Protein AF-A0A950UJG7-F1 (afdb_monomer_lite)

Secondary structure (DSSP, 8-state):
-------------------------HHHHHHHHHHHHHHHHHTTT-HHHHHHHHHHHHTHHHHHHHHHH---THHHHHHHHHHHHHHHHTTS-S-HHHHHHHHHHHHSTTTTTT--TT---

Foldseek 3Di:
DDDDDDDDDDDDPPPDPPPPLPLDDPVVVVVVLVVLVVVLVVPVVPVVSVVVNVVCVVCVVVVNCCSRPVDDCVLVVVLVVQLVVQCVVVVHDPDPVVSVVNSCQRSDPVNVVVPPPPPDD

Sequence (121 aa):
MPGAARSYCATSCASLPKHARTFPDREAISAARYRFFAHVADYAHLPERVTLAATVEQWWDGIHAYVTTGITNAASEGNNRVIKLEARKAYGFRNRANQRRRSRCATTRRTRGILIPHQVL

Radius of gyration: 23.39 Å; chains: 1; bounding box: 66×50×46 Å

Structure (mmCIF, N/CA/C/O backbone):
data_AF-A0A950UJG7-F1
#
_entry.id   AF-A0A950UJG7-F1
#
loop_
_atom_site.group_PDB
_atom_site.id
_atom_site.type_symbol
_atom_site.label_atom_id
_atom_site.label_alt_id
_atom_site.label_comp_id
_atom_site.label_asym_id
_atom_site.label_entity_id
_atom_site.label_seq_id
_atom_site.pdbx_PDB_ins_code
_atom_site.Cartn_x
_atom_site.Cartn_y
_atom_site.Cartn_z
_atom_site.occupancy
_atom_site.B_iso_or_equiv
_atom_site.auth_seq_id
_atom_site.auth_comp_id
_atom_site.auth_asym_id
_atom_site.auth_atom_id
_atom_site.pdbx_PDB_model_num
ATOM 1 N N . MET A 1 1 ? -53.389 -26.086 16.445 1.00 33.16 1 MET A N 1
ATOM 2 C CA . MET A 1 1 ? -52.506 -26.239 17.620 1.00 33.16 1 MET A CA 1
ATOM 3 C C . MET A 1 1 ? -51.068 -25.958 17.194 1.00 33.16 1 MET A C 1
ATOM 5 O O . MET A 1 1 ? -50.713 -26.373 16.097 1.00 33.16 1 MET A O 1
ATOM 9 N N . PRO A 1 2 ? -50.308 -25.179 17.978 1.00 44.09 2 PRO A N 1
ATOM 10 C CA . PRO A 1 2 ? -49.096 -24.477 17.555 1.00 44.09 2 PRO A CA 1
ATOM 11 C C . PRO A 1 2 ? -47.803 -25.223 17.929 1.00 44.09 2 PRO A C 1
ATOM 13 O O . PRO A 1 2 ? -47.814 -26.075 18.810 1.00 44.09 2 PRO A O 1
ATOM 16 N N . GLY A 1 3 ? -46.677 -24.791 17.349 1.00 33.81 3 GLY A N 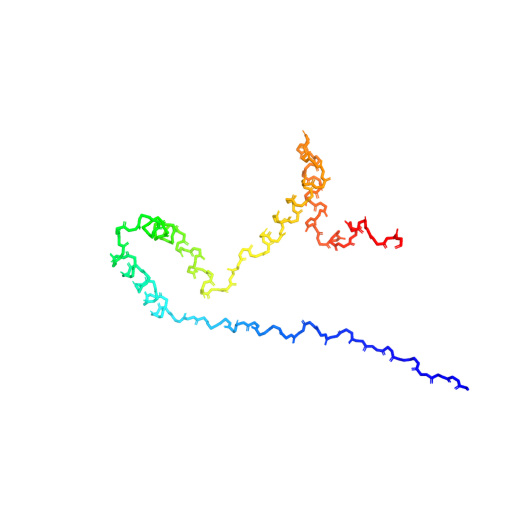1
ATOM 17 C CA . GLY A 1 3 ? -45.394 -24.788 18.059 1.00 33.81 3 GLY A CA 1
ATOM 18 C C . GLY A 1 3 ? -44.243 -25.554 17.410 1.00 33.81 3 GLY A C 1
ATOM 19 O O . GLY A 1 3 ? -44.108 -26.752 17.610 1.00 33.81 3 GLY A O 1
ATOM 20 N N . ALA A 1 4 ? -43.333 -24.820 16.763 1.00 42.53 4 ALA A N 1
ATOM 21 C CA . ALA A 1 4 ? -41.893 -25.083 16.849 1.00 42.53 4 ALA A CA 1
ATOM 22 C C . ALA A 1 4 ? -41.101 -23.848 16.386 1.00 42.53 4 ALA A C 1
ATOM 24 O O . ALA A 1 4 ? -40.615 -23.766 15.263 1.00 42.53 4 ALA A O 1
ATOM 25 N N . ALA A 1 5 ? -40.964 -22.874 17.284 1.00 42.12 5 ALA A N 1
ATOM 26 C CA . ALA A 1 5 ? -39.887 -21.901 17.216 1.00 42.12 5 ALA A CA 1
ATOM 27 C C . ALA A 1 5 ? -38.597 -22.553 17.744 1.00 42.12 5 ALA A C 1
ATOM 29 O O . ALA A 1 5 ? -38.528 -22.888 18.924 1.00 42.12 5 ALA A O 1
ATOM 30 N N . ARG A 1 6 ? -37.5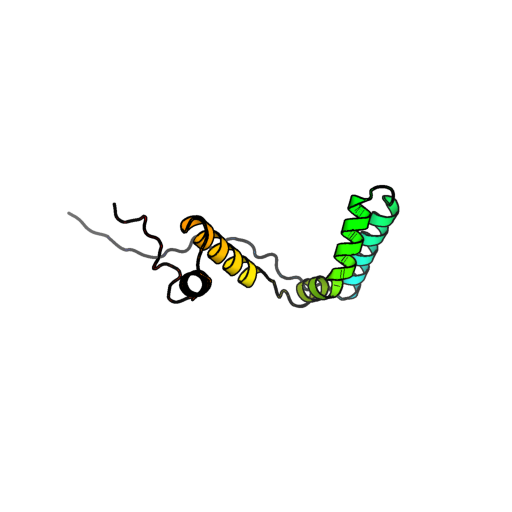85 -22.706 16.882 1.00 44.88 6 ARG A N 1
ATOM 31 C CA . ARG A 1 6 ? -36.144 -22.762 17.212 1.00 44.88 6 ARG A CA 1
ATOM 32 C C . ARG A 1 6 ? -35.421 -22.174 15.990 1.00 44.88 6 ARG A C 1
ATOM 34 O O . ARG A 1 6 ? -35.395 -22.794 14.940 1.00 44.88 6 ARG A O 1
ATOM 41 N N . SER A 1 7 ? -35.101 -20.879 15.962 1.00 38.62 7 SER A N 1
ATOM 42 C CA . SER A 1 7 ? -33.798 -20.327 16.370 1.00 38.62 7 SER A CA 1
ATOM 43 C C . SER A 1 7 ? -32.653 -21.325 16.178 1.00 38.62 7 SER A C 1
ATOM 45 O O . SER A 1 7 ? -32.616 -22.325 16.882 1.00 38.62 7 SER A O 1
ATOM 47 N N . TYR A 1 8 ? -31.732 -21.071 15.246 1.00 36.16 8 TYR A N 1
ATOM 48 C CA . TYR A 1 8 ? -30.395 -20.549 15.554 1.00 36.16 8 TYR A CA 1
ATOM 49 C C . TYR A 1 8 ? -29.537 -20.414 14.285 1.00 36.16 8 TYR A C 1
ATOM 51 O O . TYR A 1 8 ? -29.620 -21.201 13.351 1.00 36.16 8 TYR A O 1
ATOM 59 N N . CYS A 1 9 ? -28.616 -19.458 14.385 1.00 31.05 9 CYS A N 1
ATOM 60 C CA . CYS A 1 9 ? -27.307 -19.420 13.740 1.00 31.05 9 CYS A CA 1
ATOM 61 C C . CYS A 1 9 ? -27.207 -18.801 12.342 1.00 31.05 9 CYS A C 1
ATOM 63 O O . CYS A 1 9 ? -27.095 -19.450 11.307 1.00 31.05 9 CYS A O 1
ATOM 65 N N . ALA A 1 10 ? -27.081 -17.476 12.378 1.00 41.16 10 ALA A N 1
ATOM 66 C CA . ALA A 1 10 ? -26.138 -16.727 11.566 1.00 41.16 10 ALA A CA 1
ATOM 67 C C . ALA A 1 10 ? -24.849 -17.517 11.256 1.00 41.16 10 ALA A C 1
ATOM 69 O O . ALA A 1 10 ? -23.938 -17.574 12.075 1.00 41.16 10 ALA A O 1
ATOM 70 N N . THR A 1 11 ? -24.729 -18.094 10.062 1.00 38.00 11 THR A N 1
ATOM 71 C CA . THR A 1 11 ? -23.433 -18.469 9.470 1.00 38.00 11 THR A CA 1
ATOM 72 C C . THR A 1 11 ? -23.571 -18.531 7.949 1.00 38.00 11 THR A C 1
ATOM 74 O O . THR A 1 11 ? -23.606 -19.591 7.345 1.00 38.00 11 THR A O 1
ATOM 77 N N . SER A 1 12 ? -23.663 -17.372 7.302 1.00 32.28 12 SER A N 1
ATOM 78 C CA . SER A 1 12 ? -23.487 -17.269 5.847 1.00 32.28 12 SER A CA 1
ATOM 79 C C . SER A 1 12 ? -22.755 -15.972 5.508 1.00 32.28 12 SER A C 1
ATOM 81 O O . SER A 1 12 ? -23.207 -15.140 4.732 1.00 32.28 12 SER A O 1
ATOM 83 N N . CYS A 1 13 ? -21.610 -15.774 6.156 1.00 31.91 13 CYS A N 1
ATOM 84 C CA . CYS A 1 13 ? -20.588 -14.827 5.711 1.00 31.91 13 CYS A CA 1
ATOM 85 C C . CYS A 1 13 ? -19.215 -15.512 5.801 1.00 31.91 13 CYS A C 1
ATOM 87 O O . CYS A 1 13 ? -18.247 -14.973 6.327 1.00 31.91 13 CYS A O 1
ATOM 89 N N . ALA A 1 14 ? -19.163 -16.774 5.370 1.00 42.84 14 ALA A N 1
ATOM 90 C CA . ALA A 1 14 ? -17.968 -17.608 5.407 1.00 42.84 14 ALA A CA 1
ATOM 91 C C . ALA A 1 14 ? -17.753 -18.293 4.053 1.00 42.84 14 ALA A C 1
ATOM 93 O O . ALA A 1 14 ? -17.597 -19.503 3.972 1.00 42.84 14 ALA A O 1
ATOM 94 N N . SER A 1 15 ? -17.745 -17.518 2.971 1.00 41.75 15 SER A N 1
ATOM 95 C CA . SER A 1 15 ? -17.288 -18.016 1.671 1.00 41.75 15 SER A CA 1
ATOM 96 C C . SER A 1 15 ? -16.697 -16.892 0.825 1.00 41.75 15 SER A C 1
ATOM 98 O O . SER A 1 15 ? -17.076 -16.676 -0.320 1.00 41.75 15 SER A O 1
ATOM 100 N N . LEU A 1 16 ? -15.743 -16.159 1.396 1.00 30.61 16 LEU A N 1
ATOM 101 C CA . LEU A 1 16 ? -14.687 -15.579 0.578 1.00 30.61 16 LEU A CA 1
ATOM 102 C C . LEU A 1 16 ? -13.492 -16.520 0.710 1.00 30.61 16 LEU A C 1
ATOM 104 O O . LEU A 1 16 ? -12.953 -16.641 1.818 1.00 30.61 16 LEU A O 1
ATOM 108 N N . PRO A 1 17 ? -13.063 -17.201 -0.366 1.00 43.91 17 PRO A N 1
ATOM 109 C CA . PRO A 1 17 ? -11.752 -17.810 -0.389 1.00 43.91 17 PRO A CA 1
ATOM 110 C C . PRO A 1 17 ? -10.739 -16.663 -0.337 1.00 43.91 17 PRO A C 1
ATOM 112 O O . PRO A 1 17 ? -10.332 -16.077 -1.337 1.00 43.91 17 PRO A O 1
ATOM 115 N N . LYS A 1 18 ? -10.396 -16.296 0.902 1.00 42.22 18 LYS A N 1
ATOM 116 C CA . LYS A 1 18 ? -9.081 -15.846 1.343 1.00 42.22 18 LYS A CA 1
ATOM 117 C C . LYS A 1 18 ? -8.067 -16.486 0.408 1.00 42.22 18 LYS A C 1
ATOM 119 O O . LYS A 1 18 ? -7.822 -17.682 0.532 1.00 42.22 18 LYS A O 1
ATOM 124 N N . HIS A 1 19 ? -7.559 -15.718 -0.557 1.00 41.94 19 HIS A N 1
ATOM 125 C CA . HIS A 1 19 ? -6.413 -16.136 -1.348 1.00 41.94 19 HIS A CA 1
ATOM 126 C C . HIS A 1 19 ? -5.413 -16.642 -0.318 1.00 41.94 19 HIS A C 1
ATOM 128 O O . HIS A 1 19 ? -5.035 -15.889 0.589 1.00 41.94 19 HIS A O 1
ATOM 134 N N . ALA A 1 20 ? -5.143 -17.948 -0.337 1.00 40.16 20 ALA A N 1
ATOM 135 C CA . ALA A 1 20 ? -4.143 -18.519 0.535 1.00 40.16 20 ALA A CA 1
ATOM 136 C C . ALA A 1 20 ? -2.911 -17.639 0.333 1.00 40.16 20 ALA A C 1
ATOM 138 O O . ALA A 1 20 ? -2.529 -17.397 -0.811 1.00 40.16 20 ALA A O 1
ATOM 139 N N . ARG A 1 21 ? -2.384 -17.047 1.411 1.00 58.25 21 ARG A N 1
ATOM 140 C CA . ARG A 1 21 ? -1.134 -16.286 1.363 1.00 58.25 21 ARG A CA 1
ATOM 141 C C . ARG A 1 21 ? -0.046 -17.294 1.017 1.00 58.25 21 ARG A C 1
ATOM 143 O O . ARG A 1 21 ? 0.595 -17.845 1.902 1.00 58.25 21 ARG A O 1
ATOM 150 N N . THR A 1 22 ? 0.071 -17.623 -0.262 1.00 64.19 22 THR A N 1
ATOM 151 C CA . THR A 1 22 ? 1.190 -18.361 -0.817 1.00 64.19 22 THR A CA 1
ATOM 152 C C . THR A 1 22 ? 2.343 -17.394 -0.698 1.00 64.19 22 THR A C 1
ATOM 154 O O . THR A 1 22 ? 2.444 -16.479 -1.508 1.00 64.19 22 THR A O 1
ATOM 157 N N . PHE A 1 23 ? 3.105 -17.505 0.387 1.00 71.81 23 PHE A N 1
ATOM 158 C CA . PHE A 1 23 ? 4.315 -16.725 0.579 1.00 71.81 23 PHE A CA 1
ATOM 159 C C . PHE A 1 23 ? 5.283 -17.156 -0.522 1.00 71.81 23 PHE A C 1
ATOM 161 O O . PHE A 1 23 ? 5.762 -18.292 -0.476 1.00 71.81 23 PHE A O 1
ATOM 168 N N . PRO A 1 24 ? 5.483 -16.330 -1.560 1.00 79.56 24 PRO A N 1
ATOM 169 C CA . PRO A 1 24 ? 6.349 -16.713 -2.656 1.00 79.56 24 PRO A CA 1
ATOM 170 C C . PRO A 1 24 ? 7.788 -16.759 -2.145 1.00 79.56 24 PRO A C 1
ATOM 172 O O . PRO A 1 24 ? 8.163 -16.007 -1.240 1.00 79.56 24 PRO A O 1
ATOM 175 N N . ASP A 1 25 ? 8.590 -17.653 -2.712 1.00 88.62 25 ASP A N 1
ATOM 176 C CA . ASP A 1 25 ? 10.012 -17.678 -2.408 1.00 88.62 25 ASP A CA 1
ATOM 177 C C . ASP A 1 25 ? 10.711 -16.411 -2.937 1.00 88.62 25 ASP A C 1
ATOM 179 O O . ASP A 1 25 ? 10.183 -15.644 -3.752 1.00 88.62 25 ASP A O 1
ATOM 183 N N . ARG A 1 26 ? 11.920 -16.158 -2.428 1.00 91.75 26 ARG A N 1
ATOM 184 C CA . ARG A 1 26 ? 12.713 -14.974 -2.786 1.00 91.75 26 ARG A CA 1
ATOM 185 C C . ARG A 1 26 ? 12.925 -14.862 -4.299 1.00 91.75 26 ARG A C 1
ATOM 187 O O . ARG A 1 26 ? 12.892 -13.754 -4.835 1.00 91.75 26 ARG A O 1
ATOM 194 N N . GLU A 1 27 ? 13.141 -15.987 -4.973 1.00 93.69 27 GLU A N 1
ATOM 195 C CA . GLU A 1 27 ? 13.404 -16.024 -6.412 1.00 93.69 27 GLU A CA 1
ATOM 196 C C . GLU A 1 27 ? 12.161 -15.660 -7.225 1.00 93.69 27 GLU A C 1
ATOM 198 O O . GLU A 1 27 ? 12.253 -14.847 -8.144 1.00 93.69 27 GLU A O 1
ATOM 203 N N . ALA A 1 28 ? 10.978 -16.145 -6.842 1.00 92.94 28 ALA A N 1
ATOM 204 C CA . ALA A 1 28 ? 9.719 -15.748 -7.458 1.00 92.94 28 ALA A CA 1
ATOM 205 C C . ALA A 1 28 ? 9.450 -14.246 -7.285 1.00 92.94 28 ALA A C 1
ATOM 207 O O . ALA A 1 28 ? 9.012 -13.590 -8.233 1.00 92.94 28 ALA A O 1
ATOM 208 N N . ILE A 1 29 ? 9.756 -13.678 -6.111 1.00 94.00 29 ILE A N 1
ATOM 209 C CA . ILE A 1 29 ? 9.625 -12.233 -5.863 1.00 94.00 29 ILE A CA 1
ATOM 210 C C . ILE A 1 29 ? 10.592 -11.436 -6.750 1.00 94.00 29 ILE A C 1
ATOM 212 O O . ILE A 1 29 ? 10.182 -10.470 -7.398 1.00 94.00 29 ILE A O 1
ATOM 216 N N . SER A 1 30 ? 11.862 -11.850 -6.805 1.00 94.81 30 SER A N 1
ATOM 217 C CA . SER A 1 30 ? 12.894 -11.217 -7.635 1.00 94.81 30 SER A CA 1
ATOM 218 C C . SER A 1 30 ? 12.527 -11.266 -9.122 1.00 94.81 30 SER A C 1
ATOM 220 O O . SER A 1 30 ? 12.526 -10.240 -9.805 1.00 94.81 30 SER A O 1
ATOM 222 N N . ALA A 1 31 ? 12.109 -12.437 -9.609 1.00 96.06 31 ALA A N 1
ATOM 223 C CA . ALA A 1 31 ? 11.687 -12.639 -10.989 1.00 96.06 31 ALA A CA 1
ATOM 224 C C . ALA A 1 31 ? 10.453 -11.798 -11.345 1.00 96.06 31 ALA A C 1
ATOM 226 O O . ALA A 1 31 ? 10.401 -11.207 -12.425 1.00 96.06 31 ALA A O 1
ATOM 227 N N . ALA A 1 32 ? 9.466 -11.703 -10.448 1.00 95.62 32 ALA A N 1
ATOM 228 C CA . ALA A 1 32 ? 8.286 -10.868 -10.658 1.00 95.62 32 ALA A CA 1
ATOM 229 C C . ALA A 1 32 ? 8.649 -9.378 -10.737 1.00 95.62 32 ALA A C 1
ATOM 231 O O . ALA A 1 32 ? 8.190 -8.682 -11.646 1.00 95.62 32 ALA A O 1
ATOM 232 N N . ARG A 1 33 ? 9.517 -8.900 -9.834 1.00 96.50 33 ARG A N 1
ATOM 233 C CA . ARG A 1 33 ? 10.015 -7.519 -9.855 1.00 96.50 33 ARG A CA 1
ATOM 234 C C . ARG A 1 33 ? 10.767 -7.224 -11.151 1.00 96.50 33 ARG A C 1
ATOM 236 O O . ARG A 1 33 ? 10.487 -6.218 -11.796 1.00 96.50 33 ARG A O 1
ATOM 243 N N . TYR A 1 34 ? 11.668 -8.115 -11.566 1.00 97.31 34 TYR A N 1
ATOM 244 C CA . TYR A 1 34 ? 12.404 -7.968 -12.820 1.00 97.31 34 TYR A CA 1
ATOM 245 C C . TYR A 1 34 ? 11.462 -7.870 -14.026 1.00 97.31 34 TYR A C 1
ATOM 247 O O . TYR A 1 34 ? 11.574 -6.933 -14.812 1.00 97.31 34 TYR A O 1
ATOM 255 N N . ARG A 1 35 ? 10.483 -8.780 -14.141 1.00 98.12 35 ARG A N 1
ATOM 256 C CA . ARG A 1 35 ? 9.488 -8.760 -15.229 1.00 98.12 35 ARG A CA 1
ATOM 257 C C . ARG A 1 35 ? 8.697 -7.454 -15.269 1.00 98.12 35 ARG A C 1
ATOM 259 O O . ARG A 1 35 ? 8.438 -6.940 -16.352 1.00 98.12 35 ARG A O 1
ATOM 266 N N . PHE A 1 36 ? 8.338 -6.910 -14.106 1.00 97.19 36 PHE A N 1
ATOM 267 C CA . PHE A 1 36 ? 7.660 -5.619 -14.019 1.00 97.19 36 PHE A CA 1
ATOM 268 C C . PHE A 1 36 ? 8.523 -4.481 -14.586 1.00 97.19 36 PHE A C 1
ATOM 270 O O . PHE A 1 36 ? 8.056 -3.747 -15.454 1.00 97.19 36 PHE A O 1
ATOM 277 N N . PHE A 1 37 ? 9.783 -4.353 -14.158 1.00 97.56 37 PHE A N 1
ATOM 278 C CA . PHE A 1 37 ? 10.660 -3.280 -14.646 1.00 97.56 37 PHE A CA 1
ATOM 279 C C . PHE A 1 37 ? 11.078 -3.462 -16.108 1.00 97.56 37 PHE A C 1
ATOM 281 O O . PHE A 1 37 ? 11.153 -2.472 -16.833 1.00 97.56 37 PHE A O 1
ATOM 288 N N . ALA A 1 38 ? 11.273 -4.701 -16.566 1.00 97.94 38 ALA A N 1
ATOM 289 C CA . ALA A 1 38 ? 11.489 -4.999 -17.980 1.00 97.94 38 ALA A CA 1
ATOM 290 C C . ALA A 1 38 ? 10.294 -4.528 -18.827 1.00 97.94 38 ALA A C 1
ATOM 292 O O . ALA A 1 38 ? 10.471 -3.796 -19.794 1.00 97.94 38 ALA A O 1
ATOM 293 N N . HIS A 1 39 ? 9.066 -4.825 -18.387 1.00 97.00 39 HIS A N 1
ATOM 294 C CA . HIS A 1 39 ? 7.863 -4.357 -19.073 1.00 97.00 39 HIS A CA 1
ATOM 295 C C . HIS A 1 39 ? 7.707 -2.829 -19.050 1.00 97.00 39 HIS A C 1
ATOM 297 O O . HIS A 1 39 ? 7.155 -2.242 -19.975 1.00 97.00 39 HIS A O 1
ATOM 303 N N . VAL A 1 40 ? 8.163 -2.149 -17.996 1.00 97.50 40 VAL A N 1
ATOM 304 C CA . VAL A 1 40 ? 8.189 -0.679 -17.990 1.00 97.50 40 VAL A CA 1
ATOM 305 C C . VAL A 1 40 ? 9.192 -0.158 -19.020 1.00 97.50 40 VAL A C 1
ATOM 307 O O . VAL A 1 40 ? 8.869 0.789 -19.733 1.00 97.50 40 VAL A O 1
ATOM 310 N N . ALA A 1 41 ? 10.368 -0.784 -19.128 1.00 96.75 41 ALA A N 1
ATOM 311 C CA . ALA A 1 41 ? 11.403 -0.394 -20.082 1.00 96.75 41 ALA A CA 1
ATOM 312 C C . ALA A 1 41 ? 10.930 -0.520 -21.541 1.00 96.75 41 ALA A C 1
ATOM 314 O O . ALA A 1 41 ? 11.157 0.399 -22.327 1.00 96.75 41 ALA A O 1
ATOM 315 N N . ASP A 1 42 ? 10.182 -1.580 -21.871 1.00 97.81 42 ASP A N 1
ATOM 316 C CA . ASP A 1 42 ? 9.589 -1.779 -23.205 1.00 97.81 42 ASP A CA 1
ATOM 317 C C . ASP A 1 42 ? 8.675 -0.613 -23.635 1.00 97.81 42 ASP A C 1
ATOM 319 O O . ASP A 1 42 ? 8.519 -0.321 -24.821 1.00 97.81 42 ASP A O 1
ATOM 323 N N . TYR A 1 43 ? 8.079 0.091 -22.667 1.00 95.88 43 TYR A N 1
ATOM 324 C CA . TYR A 1 43 ? 7.144 1.193 -22.894 1.00 95.88 43 TYR A CA 1
ATOM 325 C C . TYR A 1 43 ? 7.596 2.486 -22.203 1.00 95.88 43 TYR A C 1
ATOM 327 O O . TYR A 1 43 ? 6.765 3.267 -21.735 1.00 95.88 43 TYR A O 1
ATOM 335 N N . ALA A 1 44 ? 8.908 2.737 -22.158 1.00 93.44 44 ALA A N 1
ATOM 336 C CA . ALA A 1 44 ? 9.490 3.902 -21.485 1.00 93.44 44 ALA A CA 1
ATOM 337 C C . ALA A 1 44 ? 9.022 5.259 -22.052 1.00 93.44 44 ALA A C 1
ATOM 339 O O . ALA A 1 44 ? 9.126 6.281 -21.379 1.00 93.44 44 ALA A O 1
ATOM 340 N N . HIS A 1 45 ? 8.468 5.276 -23.268 1.00 96.44 45 HIS A N 1
ATOM 341 C CA . HIS A 1 45 ? 7.858 6.463 -23.873 1.00 96.44 45 HIS A CA 1
ATOM 342 C C . HIS A 1 45 ? 6.549 6.899 -23.189 1.00 96.44 45 HIS A C 1
ATOM 344 O O . HIS A 1 45 ? 6.084 8.008 -23.440 1.00 96.44 45 HIS A O 1
ATOM 350 N N . LEU A 1 46 ? 5.949 6.052 -22.342 1.00 97.62 46 LEU A N 1
ATOM 351 C CA . LEU A 1 46 ? 4.763 6.383 -21.554 1.00 97.62 46 LEU A CA 1
ATOM 352 C C . LEU A 1 46 ? 5.186 6.919 -20.175 1.00 97.62 46 LEU A C 1
ATOM 354 O O . LEU A 1 46 ? 5.570 6.128 -19.302 1.00 97.62 46 LEU A O 1
ATOM 358 N N . PRO A 1 47 ? 5.113 8.241 -19.937 1.00 96.12 47 PRO A N 1
ATOM 359 C CA . PRO A 1 47 ? 5.605 8.847 -18.700 1.00 96.12 47 PRO A CA 1
ATOM 360 C C . PRO A 1 47 ? 4.856 8.357 -17.452 1.00 96.12 47 PRO A C 1
ATOM 362 O O . PRO A 1 47 ? 5.438 8.285 -16.366 1.00 96.12 47 PRO A O 1
ATOM 365 N N . GLU A 1 48 ? 3.591 7.948 -17.585 1.00 97.31 48 GLU A N 1
ATOM 366 C CA . GLU A 1 48 ? 2.796 7.376 -16.496 1.00 97.31 48 GLU A CA 1
ATOM 367 C C . GLU A 1 48 ? 3.394 6.056 -15.993 1.00 97.31 48 GLU A C 1
ATOM 369 O O . GLU A 1 48 ? 3.392 5.793 -14.789 1.00 97.31 48 GLU A O 1
ATOM 374 N N . ARG A 1 49 ? 3.957 5.236 -16.893 1.00 96.69 49 ARG A N 1
ATOM 375 C CA . ARG A 1 49 ? 4.596 3.960 -16.528 1.00 96.69 49 ARG A CA 1
ATOM 376 C C . ARG A 1 49 ? 5.918 4.181 -15.813 1.00 96.69 49 ARG A C 1
ATOM 378 O O . ARG A 1 49 ? 6.189 3.512 -14.819 1.00 96.69 49 ARG A O 1
ATOM 385 N N . VAL A 1 50 ? 6.708 5.142 -16.283 1.00 97.38 50 VAL A N 1
ATOM 386 C CA . VAL A 1 50 ? 7.965 5.531 -15.629 1.00 97.38 50 VAL A CA 1
ATOM 387 C C . VAL A 1 50 ? 7.684 6.077 -14.225 1.00 97.38 50 VAL A C 1
ATOM 389 O O . VAL A 1 50 ? 8.332 5.674 -13.261 1.00 97.38 50 VAL A O 1
ATOM 392 N N . THR A 1 51 ? 6.653 6.916 -14.083 1.00 98.06 51 THR A N 1
ATOM 393 C CA . THR A 1 51 ? 6.218 7.458 -12.783 1.00 98.06 51 THR A CA 1
ATOM 394 C C . THR A 1 51 ? 5.745 6.354 -11.835 1.00 98.06 51 THR A C 1
ATOM 396 O O . THR A 1 51 ? 6.104 6.341 -10.652 1.00 98.06 51 THR A O 1
ATOM 399 N N . LEU A 1 52 ? 4.970 5.391 -12.347 1.00 97.38 52 LEU A N 1
ATOM 400 C CA . LEU A 1 52 ? 4.546 4.223 -11.578 1.00 97.38 52 LEU A CA 1
ATOM 401 C C . LEU A 1 52 ? 5.751 3.405 -11.107 1.00 97.38 52 LEU A C 1
ATOM 403 O O . LEU A 1 52 ? 5.819 3.050 -9.935 1.00 97.38 52 LEU A O 1
ATOM 407 N N . ALA A 1 53 ? 6.708 3.132 -11.992 1.00 97.69 53 ALA A N 1
ATOM 408 C CA . ALA A 1 53 ? 7.901 2.362 -11.661 1.00 97.69 53 ALA A CA 1
ATOM 409 C C . ALA A 1 53 ? 8.763 3.055 -10.602 1.00 97.69 53 ALA A C 1
ATOM 411 O O . ALA A 1 53 ? 9.187 2.405 -9.649 1.00 97.69 53 ALA A O 1
ATOM 412 N N . ALA A 1 54 ? 8.940 4.376 -10.707 1.00 98.06 54 ALA A N 1
ATOM 413 C CA . ALA A 1 54 ? 9.623 5.172 -9.691 1.00 98.06 54 ALA A CA 1
ATOM 414 C C . ALA A 1 54 ? 8.910 5.095 -8.331 1.00 98.06 54 ALA A C 1
ATOM 416 O O . ALA A 1 54 ? 9.553 4.946 -7.295 1.00 98.06 54 ALA A O 1
ATOM 417 N N . THR A 1 55 ? 7.574 5.129 -8.333 1.00 98.25 55 THR A N 1
ATOM 418 C CA . THR A 1 55 ? 6.778 4.971 -7.108 1.00 98.25 55 THR A CA 1
ATOM 419 C C . THR A 1 55 ? 6.942 3.568 -6.518 1.00 98.25 55 THR A C 1
ATOM 421 O O . THR A 1 55 ? 7.151 3.420 -5.318 1.00 98.25 55 THR A O 1
ATOM 424 N N . VAL A 1 56 ? 6.876 2.522 -7.344 1.00 97.50 56 VAL A N 1
ATOM 425 C CA . VAL A 1 56 ? 7.065 1.135 -6.892 1.00 97.50 56 VAL A CA 1
ATOM 426 C C . VAL A 1 56 ? 8.459 0.934 -6.301 1.00 97.50 56 VAL A C 1
ATOM 428 O O . VAL A 1 56 ? 8.576 0.313 -5.248 1.00 97.50 56 VAL A O 1
ATOM 431 N N . GLU A 1 57 ? 9.493 1.489 -6.937 1.00 97.75 57 GLU A N 1
ATOM 432 C CA . GLU A 1 57 ? 10.870 1.447 -6.442 1.00 97.75 57 GLU A CA 1
ATOM 433 C C . GLU A 1 57 ? 10.997 2.145 -5.083 1.00 97.75 57 GLU A C 1
ATOM 435 O O . GLU A 1 57 ? 11.502 1.560 -4.127 1.00 97.75 57 GLU A O 1
ATOM 440 N N . GLN A 1 58 ? 10.452 3.361 -4.967 1.00 98.38 58 GLN A N 1
ATOM 441 C CA . GLN A 1 58 ? 10.468 4.141 -3.729 1.00 98.38 58 GLN A CA 1
ATOM 442 C C . GLN A 1 58 ? 9.816 3.401 -2.550 1.00 98.38 58 GLN A C 1
ATOM 444 O O . GLN A 1 58 ? 10.264 3.536 -1.412 1.00 98.38 58 GLN A O 1
ATOM 449 N N . TRP A 1 59 ? 8.752 2.635 -2.804 1.00 97.06 59 TRP A N 1
ATOM 450 C CA . TRP A 1 59 ? 7.983 1.930 -1.772 1.00 97.06 59 TRP A CA 1
ATOM 451 C C . TRP A 1 59 ? 8.294 0.431 -1.689 1.00 97.06 59 TRP A C 1
ATOM 453 O O . TRP A 1 59 ? 7.555 -0.310 -1.026 1.00 97.06 59 TRP A O 1
ATOM 463 N N . TRP A 1 60 ? 9.376 -0.028 -2.328 1.00 96.81 60 TRP A N 1
ATOM 464 C CA . TRP A 1 60 ? 9.667 -1.454 -2.463 1.00 96.81 60 TRP A CA 1
ATOM 465 C C . TRP A 1 60 ? 9.736 -2.179 -1.118 1.00 96.81 60 TRP A C 1
ATOM 467 O O . TRP A 1 60 ? 9.139 -3.243 -0.984 1.00 96.81 60 TRP A O 1
ATOM 477 N N . ASP A 1 61 ? 10.375 -1.597 -0.103 1.00 95.44 61 ASP A N 1
ATOM 478 C CA . ASP A 1 61 ? 10.506 -2.232 1.215 1.00 95.44 61 ASP A CA 1
ATOM 479 C C . ASP A 1 61 ? 9.143 -2.569 1.837 1.00 95.44 61 ASP A C 1
ATOM 481 O O . ASP A 1 61 ? 8.947 -3.655 2.386 1.00 95.44 61 ASP A O 1
ATOM 485 N N . GLY A 1 62 ? 8.161 -1.673 1.690 1.00 93.38 62 GLY A N 1
ATOM 486 C CA . GLY A 1 62 ? 6.796 -1.895 2.167 1.00 93.38 62 GLY A CA 1
ATOM 487 C C . GLY A 1 62 ? 6.053 -2.967 1.366 1.00 93.38 62 GLY A C 1
ATOM 488 O O . GLY A 1 62 ? 5.355 -3.802 1.946 1.00 93.38 62 GLY A O 1
ATOM 489 N N . ILE A 1 63 ? 6.229 -2.981 0.042 1.00 93.81 63 ILE A N 1
ATOM 490 C CA . ILE A 1 63 ? 5.645 -3.996 -0.850 1.00 93.81 63 ILE A CA 1
ATOM 491 C C . ILE A 1 63 ? 6.249 -5.373 -0.547 1.00 93.81 63 ILE A C 1
ATOM 493 O O . ILE A 1 63 ? 5.517 -6.347 -0.374 1.00 93.81 63 ILE A O 1
ATOM 497 N N . HIS A 1 64 ? 7.571 -5.450 -0.414 1.00 93.19 64 HIS A N 1
ATOM 498 C CA . HIS A 1 64 ? 8.297 -6.664 -0.065 1.00 93.19 64 HIS A CA 1
ATOM 499 C C . HIS A 1 64 ? 7.870 -7.195 1.307 1.00 93.19 64 HIS A C 1
ATOM 501 O O . HIS A 1 64 ? 7.585 -8.387 1.448 1.00 93.19 64 HIS A O 1
ATOM 507 N N . ALA A 1 65 ? 7.738 -6.317 2.308 1.00 91.88 65 ALA A N 1
ATOM 508 C CA . ALA A 1 65 ? 7.213 -6.683 3.619 1.00 91.88 65 ALA A CA 1
ATOM 509 C C . ALA A 1 65 ? 5.784 -7.242 3.522 1.00 91.88 65 ALA A C 1
ATOM 511 O O . ALA A 1 65 ? 5.497 -8.281 4.116 1.00 91.88 65 ALA A O 1
ATOM 512 N N . TYR A 1 66 ? 4.895 -6.619 2.742 1.00 90.69 66 TYR A N 1
ATOM 513 C CA . TYR A 1 66 ? 3.541 -7.139 2.519 1.00 90.69 66 TYR A CA 1
ATOM 514 C C . TYR A 1 66 ? 3.553 -8.533 1.875 1.00 90.69 66 TYR A C 1
ATOM 516 O O . TYR A 1 66 ? 2.857 -9.425 2.355 1.00 90.69 66 TYR A O 1
ATOM 524 N N . VAL A 1 67 ? 4.354 -8.745 0.830 1.00 91.44 67 VAL A N 1
ATOM 525 C CA . VAL A 1 67 ? 4.422 -10.032 0.115 1.00 91.44 67 VAL A CA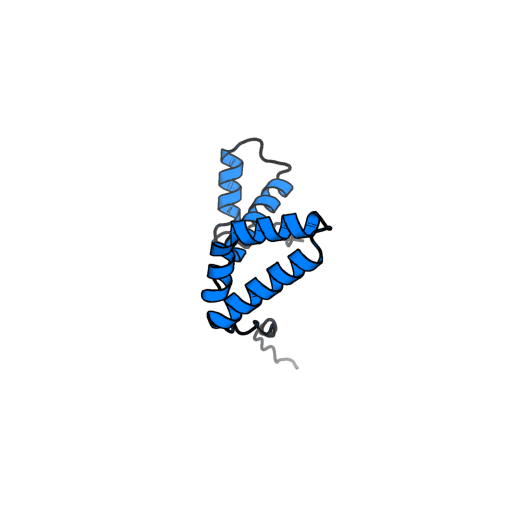 1
ATOM 526 C C . VAL A 1 67 ? 4.972 -11.148 1.009 1.00 91.44 67 VAL A C 1
ATOM 528 O O . VAL A 1 67 ? 4.443 -12.258 1.007 1.00 91.44 67 VAL A O 1
ATOM 531 N N . THR A 1 68 ? 5.999 -10.852 1.808 1.00 91.81 68 THR A N 1
ATOM 532 C CA . THR A 1 68 ? 6.683 -11.847 2.654 1.00 91.81 68 THR A CA 1
ATOM 533 C C . THR A 1 68 ? 5.966 -12.132 3.971 1.00 91.81 68 THR A C 1
ATOM 535 O O . THR A 1 68 ? 6.005 -13.256 4.458 1.00 91.81 68 THR A O 1
ATOM 538 N N . THR A 1 69 ? 5.292 -11.141 4.561 1.00 88.88 69 THR A N 1
ATOM 539 C CA . THR A 1 69 ? 4.669 -11.276 5.894 1.00 88.88 69 THR A CA 1
ATOM 540 C C . THR A 1 69 ? 3.140 -11.293 5.850 1.00 88.88 69 THR A C 1
ATOM 542 O O . THR A 1 69 ? 2.476 -11.745 6.786 1.00 88.88 69 THR A O 1
ATOM 545 N N . GLY A 1 70 ? 2.540 -10.789 4.770 1.00 88.56 70 GLY A N 1
ATOM 546 C CA . GLY A 1 70 ? 1.102 -10.554 4.676 1.00 88.56 70 GLY A CA 1
ATOM 547 C C . GLY A 1 70 ? 0.594 -9.439 5.595 1.00 88.56 70 GLY A C 1
ATOM 548 O O . GLY A 1 70 ? -0.619 -9.330 5.787 1.00 88.56 70 GLY A O 1
ATOM 549 N N . ILE A 1 71 ? 1.480 -8.639 6.202 1.00 88.88 71 ILE A N 1
ATOM 550 C CA . ILE A 1 71 ? 1.102 -7.483 7.022 1.00 88.88 71 ILE A CA 1
ATOM 551 C C . ILE A 1 71 ? 0.593 -6.378 6.100 1.00 88.88 71 ILE A C 1
ATOM 553 O O . ILE A 1 71 ? 1.260 -5.992 5.148 1.00 88.88 71 ILE A O 1
ATOM 557 N N . THR A 1 72 ? -0.601 -5.858 6.388 1.00 86.81 72 THR A N 1
ATOM 558 C CA . THR A 1 72 ? -1.305 -4.913 5.507 1.00 86.81 72 THR A CA 1
ATOM 559 C C . THR A 1 72 ? -1.674 -3.631 6.248 1.00 86.81 72 THR A C 1
ATOM 561 O O . THR A 1 72 ? -2.004 -3.671 7.436 1.00 86.81 72 THR A O 1
ATOM 564 N N . ASN A 1 73 ? -1.744 -2.505 5.529 1.00 87.38 73 ASN A N 1
ATOM 565 C CA . ASN A 1 73 ? -2.256 -1.242 6.074 1.00 87.38 73 ASN A CA 1
ATOM 566 C C . ASN A 1 73 ? -3.799 -1.203 6.188 1.00 87.38 73 ASN A C 1
ATOM 568 O O . ASN A 1 73 ? -4.372 -0.164 6.516 1.00 87.38 73 ASN A O 1
ATOM 572 N N . ALA A 1 74 ? -4.502 -2.315 5.931 1.00 87.88 74 ALA A N 1
ATOM 573 C CA . ALA A 1 74 ? -5.965 -2.341 5.853 1.00 87.88 74 ALA A CA 1
ATOM 574 C C . ALA A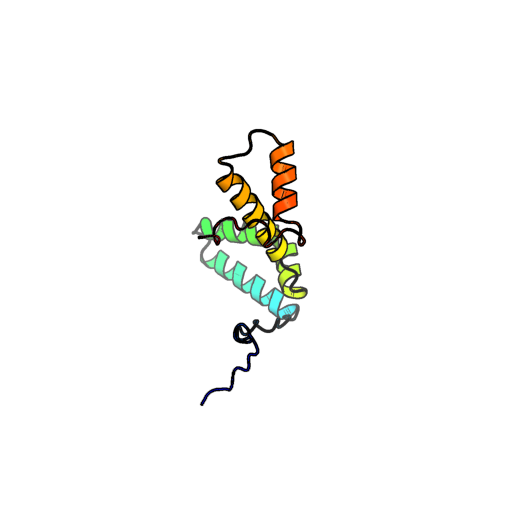 1 74 ? -6.646 -1.871 7.149 1.00 87.88 74 ALA A C 1
ATOM 576 O O . ALA A 1 74 ? -7.668 -1.185 7.102 1.00 87.88 74 ALA A O 1
ATOM 577 N N . ALA A 1 75 ? -6.074 -2.195 8.314 1.00 85.75 75 ALA A N 1
ATOM 578 C CA . ALA A 1 75 ? -6.602 -1.742 9.599 1.00 85.75 75 ALA A CA 1
ATOM 579 C C . ALA A 1 75 ? -6.520 -0.211 9.747 1.00 85.75 75 ALA A C 1
ATOM 581 O O . ALA A 1 75 ? -7.493 0.427 10.164 1.00 85.75 75 ALA A O 1
ATOM 582 N N . SER A 1 76 ? -5.387 0.386 9.372 1.00 88.81 76 SER A N 1
ATOM 583 C CA . SER A 1 76 ? -5.197 1.838 9.392 1.00 88.81 76 SER A CA 1
ATOM 584 C C . SER A 1 76 ? -6.095 2.531 8.371 1.00 88.81 76 SER A C 1
ATOM 586 O O . SER A 1 76 ? -6.729 3.528 8.709 1.00 88.81 76 SER A O 1
ATOM 588 N N . GLU A 1 77 ? -6.230 1.982 7.159 1.00 92.00 77 GLU A N 1
ATOM 589 C CA . GLU A 1 77 ? -7.136 2.526 6.139 1.00 92.00 77 GLU A CA 1
ATOM 590 C C . GLU A 1 77 ? -8.603 2.468 6.571 1.00 92.00 77 GLU A C 1
ATOM 592 O O . GLU A 1 77 ? -9.358 3.426 6.379 1.00 92.00 77 GLU A O 1
ATOM 597 N N . GLY A 1 78 ? -9.004 1.384 7.240 1.00 90.50 78 GLY A N 1
ATOM 598 C CA . GLY A 1 78 ? -10.321 1.278 7.862 1.00 90.50 78 GLY A CA 1
ATOM 599 C C . GLY A 1 78 ? -10.564 2.397 8.878 1.00 90.50 78 GLY A C 1
ATOM 600 O O . GLY A 1 78 ? -11.599 3.068 8.833 1.00 90.50 78 GLY A O 1
ATOM 601 N N . ASN A 1 79 ? -9.587 2.666 9.750 1.00 90.31 79 ASN A N 1
ATOM 602 C CA . ASN A 1 79 ? -9.671 3.771 10.707 1.00 90.31 79 ASN A CA 1
ATOM 603 C C . ASN A 1 79 ? -9.719 5.137 10.002 1.00 90.31 79 ASN A C 1
ATOM 605 O O . ASN A 1 79 ? -10.567 5.965 10.337 1.00 90.31 79 ASN A O 1
ATOM 609 N N . ASN A 1 80 ? -8.876 5.360 8.990 1.00 92.94 80 ASN A N 1
ATOM 610 C CA . ASN A 1 80 ? -8.864 6.592 8.200 1.00 92.94 80 ASN A CA 1
ATOM 611 C C . ASN A 1 80 ? -10.219 6.846 7.536 1.00 92.94 80 ASN A C 1
ATOM 613 O O . ASN A 1 80 ? -10.710 7.977 7.538 1.00 92.94 80 ASN A O 1
ATOM 617 N N . ARG A 1 81 ? -10.860 5.799 7.004 1.00 93.69 81 ARG A N 1
ATOM 618 C CA . ARG A 1 81 ? -12.195 5.893 6.405 1.00 93.69 81 ARG A CA 1
ATOM 619 C C . ARG A 1 81 ? -13.246 6.320 7.427 1.00 93.69 81 ARG A C 1
ATOM 621 O O . ARG A 1 81 ? -14.037 7.213 7.127 1.00 93.69 81 ARG A O 1
ATOM 628 N N . VAL A 1 82 ? -13.237 5.730 8.624 1.00 91.81 82 VAL A N 1
ATOM 629 C CA . VAL A 1 82 ? -14.156 6.096 9.716 1.00 91.81 82 VAL A CA 1
ATOM 630 C C . VAL A 1 82 ? -13.946 7.549 10.156 1.00 91.81 82 VAL A C 1
ATOM 632 O O . VAL A 1 82 ? -14.911 8.300 10.276 1.00 91.81 82 VAL A O 1
ATOM 635 N N . ILE A 1 83 ? -12.694 7.983 10.320 1.00 91.94 83 ILE A N 1
ATOM 636 C CA . ILE A 1 83 ? -12.364 9.369 10.693 1.00 91.94 83 ILE A CA 1
ATOM 637 C C . ILE A 1 83 ? -12.842 10.357 9.622 1.00 91.94 83 ILE A C 1
ATOM 639 O O . ILE A 1 83 ? -13.485 11.360 9.939 1.00 91.94 83 ILE A O 1
ATOM 643 N N . LYS A 1 84 ? -12.567 10.064 8.344 1.00 92.81 84 LYS A N 1
ATOM 644 C CA . LYS A 1 84 ? -13.022 10.889 7.214 1.00 92.81 84 LYS A CA 1
ATOM 645 C C . LYS A 1 84 ? -14.551 10.966 7.164 1.00 92.81 84 LYS A C 1
ATOM 647 O O . LYS A 1 84 ? -15.092 12.033 6.887 1.00 92.81 84 LYS A O 1
ATOM 652 N N . LEU A 1 85 ? -15.253 9.868 7.453 1.00 93.31 85 LEU A N 1
ATOM 653 C CA . LEU A 1 85 ? -16.715 9.851 7.526 1.00 93.31 85 LEU A CA 1
ATOM 654 C C . LEU A 1 85 ? -17.241 10.760 8.646 1.00 93.31 85 LEU A C 1
ATOM 656 O O . LEU A 1 85 ? -18.151 11.548 8.404 1.00 93.31 85 LEU A O 1
ATOM 660 N N . GLU A 1 86 ? -16.654 10.702 9.840 1.00 92.06 86 GLU A N 1
ATOM 661 C CA . GLU A 1 86 ? -17.049 11.579 10.949 1.00 92.06 86 GLU A CA 1
ATOM 662 C C . GLU A 1 86 ? -16.820 13.061 10.646 1.00 92.06 86 GLU A C 1
ATOM 664 O O . GLU A 1 86 ? -17.665 13.892 10.977 1.00 92.06 86 GLU A O 1
ATOM 669 N N . ALA A 1 87 ? -15.717 13.399 9.973 1.00 93.00 87 ALA A N 1
ATOM 670 C CA . ALA A 1 87 ? -15.469 14.767 9.528 1.00 93.00 87 ALA A CA 1
ATOM 671 C C . ALA A 1 87 ? -16.525 15.250 8.520 1.00 93.00 87 ALA A C 1
ATOM 673 O O . ALA A 1 87 ? -16.971 16.392 8.617 1.00 93.00 87 ALA A O 1
ATOM 674 N N . ARG A 1 88 ? -16.966 14.380 7.597 1.00 94.19 88 ARG A N 1
ATOM 675 C CA . ARG A 1 88 ? -18.044 14.693 6.639 1.00 94.19 88 ARG A CA 1
ATOM 676 C C . ARG A 1 88 ? -19.388 14.894 7.334 1.00 94.19 88 ARG A C 1
ATOM 678 O O . ARG A 1 88 ? -20.044 15.891 7.070 1.00 94.19 88 ARG A O 1
ATOM 685 N N . LYS A 1 89 ? -19.762 14.007 8.265 1.00 90.88 89 LYS A N 1
ATOM 686 C CA . LYS A 1 89 ? -20.997 14.146 9.064 1.00 90.88 89 LYS A CA 1
ATOM 687 C C . LYS A 1 89 ? -21.034 15.442 9.876 1.00 90.88 89 LYS A C 1
ATOM 689 O O . LYS A 1 89 ? -22.106 15.968 10.140 1.00 90.88 89 LYS A O 1
ATOM 694 N N . ALA A 1 90 ? -19.871 15.930 10.302 1.00 90.75 90 ALA A N 1
ATOM 695 C CA . ALA A 1 90 ? -19.741 17.167 11.063 1.00 90.75 90 ALA A CA 1
ATOM 696 C C . ALA A 1 90 ? -19.600 18.428 10.188 1.00 90.75 90 ALA A C 1
ATOM 698 O O . ALA A 1 90 ? -19.386 19.498 10.748 1.00 90.75 90 ALA A O 1
ATOM 699 N N . TYR A 1 91 ? -19.664 18.316 8.851 1.00 92.12 91 TYR A N 1
ATOM 700 C CA . TYR A 1 91 ? -19.395 19.415 7.906 1.00 92.12 91 TYR A CA 1
ATOM 701 C C . TYR A 1 91 ? -18.037 20.108 8.136 1.00 92.12 91 TYR A C 1
ATOM 703 O O . TYR A 1 91 ? -17.873 21.310 7.928 1.00 92.12 91 TYR A O 1
ATOM 711 N N . GLY A 1 92 ? -17.039 19.326 8.559 1.00 90.19 92 GLY A N 1
ATOM 712 C CA . GLY A 1 92 ? -15.713 19.811 8.925 1.00 90.19 92 GLY A CA 1
ATOM 713 C C . GLY A 1 92 ? -15.628 20.309 10.372 1.00 90.19 92 GLY A C 1
ATOM 714 O O . GLY A 1 92 ? -16.430 21.106 10.852 1.00 90.19 92 GLY A O 1
ATOM 715 N N . PHE A 1 93 ? -14.598 19.864 11.093 1.00 88.94 93 PHE A N 1
ATOM 716 C CA . PHE A 1 93 ? -14.356 20.317 12.462 1.00 88.94 93 PHE A CA 1
ATOM 717 C C . PHE A 1 93 ? -13.652 21.674 12.475 1.00 88.94 93 PHE A C 1
ATOM 719 O O . PHE A 1 93 ? -12.546 21.803 11.961 1.00 88.94 93 PHE A O 1
ATOM 726 N N . ARG A 1 94 ? -14.244 22.664 13.151 1.00 90.50 94 ARG A N 1
ATOM 727 C CA . ARG A 1 94 ? -13.610 23.976 13.389 1.00 90.50 94 ARG A CA 1
ATOM 728 C C . ARG A 1 94 ? -12.618 23.972 14.560 1.00 90.50 94 ARG A C 1
ATOM 730 O O . ARG A 1 94 ? -11.797 24.870 14.674 1.00 90.50 94 ARG A O 1
ATOM 737 N N . ASN A 1 95 ? -12.677 22.952 15.424 1.00 92.50 95 ASN A N 1
ATOM 738 C CA . ASN A 1 95 ? -11.844 22.824 16.621 1.00 92.50 95 ASN A CA 1
ATOM 739 C C . ASN A 1 95 ? -11.100 21.474 16.637 1.00 92.50 95 ASN A C 1
ATOM 741 O O . ASN A 1 95 ? -11.728 20.409 16.604 1.00 92.50 95 ASN A O 1
ATOM 745 N N . ARG A 1 96 ? -9.761 21.516 16.755 1.00 92.19 96 ARG A N 1
ATOM 746 C CA . ARG A 1 96 ? -8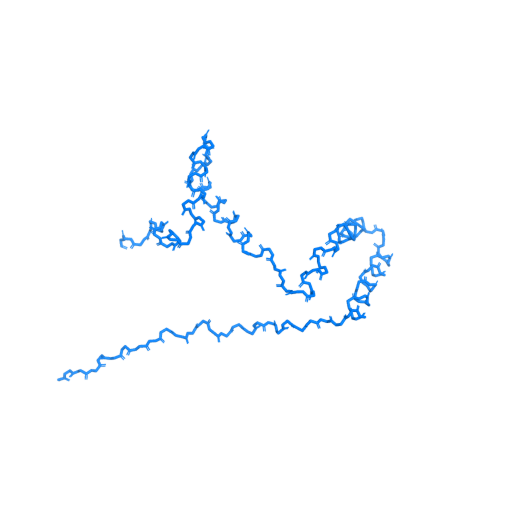.888 20.324 16.824 1.00 92.19 96 ARG A CA 1
ATOM 747 C C . ARG A 1 96 ? -9.222 19.400 18.000 1.00 92.19 96 ARG A C 1
ATOM 749 O O . ARG A 1 96 ? -9.128 18.183 17.861 1.00 92.19 96 ARG A O 1
ATOM 756 N N . ALA A 1 97 ? -9.639 19.938 19.146 1.00 94.31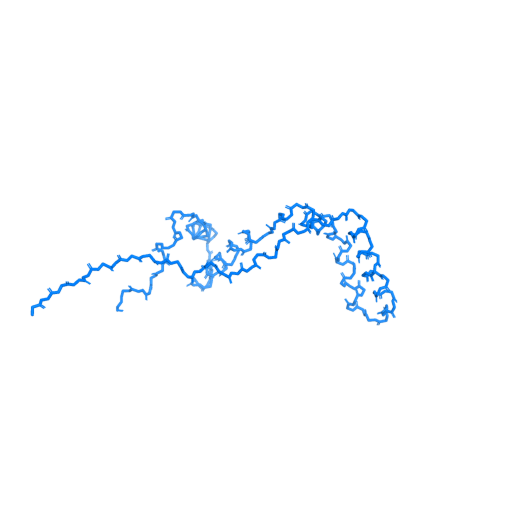 97 ALA A N 1
ATOM 757 C CA . ALA A 1 97 ? -10.055 19.133 20.294 1.00 94.31 97 ALA A CA 1
ATOM 758 C C . ALA A 1 97 ? -11.297 18.289 19.964 1.00 94.31 97 ALA A C 1
ATOM 760 O O . ALA A 1 97 ? -11.330 17.095 20.261 1.00 94.31 97 ALA A O 1
ATOM 761 N N . ASN A 1 98 ? -12.281 18.875 19.274 1.00 90.06 98 ASN A N 1
ATOM 762 C CA . ASN A 1 98 ? -13.494 18.165 18.856 1.00 90.06 98 ASN A CA 1
ATOM 763 C C . ASN A 1 98 ? -13.202 17.132 17.762 1.00 90.06 98 ASN A C 1
ATOM 765 O O . ASN A 1 98 ? -13.697 16.007 17.848 1.00 90.06 98 ASN A O 1
ATOM 769 N N . GLN A 1 99 ? -12.331 17.464 16.803 1.00 92.31 99 GLN A N 1
ATOM 770 C CA . GLN A 1 99 ? -11.835 16.507 15.810 1.00 92.31 99 GLN A CA 1
ATOM 771 C C . GLN A 1 99 ? -11.199 15.284 16.489 1.00 92.31 99 GLN A C 1
ATOM 773 O O . GLN A 1 99 ? -11.577 14.150 16.192 1.00 92.31 99 GLN A O 1
ATOM 778 N N . ARG A 1 100 ? -10.258 15.501 17.420 1.00 92.12 100 ARG A N 1
ATOM 779 C CA . ARG A 1 100 ? -9.558 14.425 18.143 1.00 92.12 100 ARG A CA 1
ATOM 780 C C . ARG A 1 100 ? -10.528 13.566 18.950 1.00 92.12 100 ARG A C 1
ATOM 782 O O . ARG A 1 100 ? -10.466 12.342 18.860 1.00 92.12 100 ARG A O 1
ATOM 789 N N . ARG A 1 101 ? -11.450 14.190 19.696 1.00 90.81 101 ARG A N 1
ATOM 790 C CA . ARG A 1 101 ? -12.456 13.480 20.506 1.00 90.81 101 ARG A CA 1
ATOM 791 C C . ARG A 1 101 ? -13.356 12.593 19.648 1.00 90.81 101 ARG A C 1
ATOM 793 O O . ARG A 1 101 ? -13.504 11.415 19.967 1.00 90.81 101 ARG A O 1
ATOM 800 N N . ARG A 1 102 ? -13.907 13.118 18.546 1.00 89.56 102 ARG A N 1
ATOM 801 C CA . ARG A 1 102 ? -14.803 12.349 17.664 1.00 89.56 102 ARG A CA 1
ATOM 802 C C . ARG A 1 102 ? -14.075 11.274 16.871 1.00 89.56 102 ARG A C 1
ATOM 804 O O . ARG A 1 102 ? -14.567 10.156 16.795 1.00 89.56 102 ARG A O 1
ATOM 811 N N . SER A 1 103 ? -12.871 11.564 16.379 1.00 90.38 103 SER A N 1
ATOM 812 C CA . SER A 1 103 ? -12.022 10.564 15.714 1.00 90.38 103 SER A CA 1
ATOM 813 C C . SER A 1 103 ? -11.689 9.405 16.655 1.00 90.38 103 SER A C 1
ATOM 815 O O . SER A 1 103 ? -11.818 8.242 16.273 1.00 90.38 103 SER A O 1
ATOM 817 N N . ARG A 1 104 ? -11.328 9.709 17.912 1.00 89.31 104 ARG A N 1
ATOM 818 C CA . ARG A 1 104 ? -11.070 8.699 18.947 1.00 89.31 104 ARG A CA 1
ATOM 819 C C . ARG A 1 104 ? -12.331 7.896 19.257 1.00 89.31 104 ARG A C 1
ATOM 821 O O . ARG A 1 104 ? -12.277 6.677 19.178 1.00 89.31 104 ARG A O 1
ATOM 828 N N . CYS A 1 105 ? -13.461 8.560 19.520 1.00 87.25 105 CYS A N 1
ATOM 829 C CA . CYS A 1 105 ? -14.739 7.882 19.758 1.00 87.25 105 CYS A CA 1
ATOM 830 C C . CYS A 1 105 ? -15.170 7.000 18.584 1.00 87.25 105 CYS A C 1
ATOM 832 O O . CYS A 1 105 ? -15.702 5.931 18.816 1.00 87.25 105 CYS A O 1
ATOM 834 N N . ALA A 1 106 ? -14.954 7.377 17.330 1.00 85.75 106 ALA A N 1
ATOM 835 C CA . ALA A 1 106 ? -15.410 6.545 16.218 1.00 85.75 106 ALA A CA 1
ATOM 836 C C . ALA A 1 106 ? -14.486 5.346 15.941 1.00 85.75 106 ALA A C 1
ATOM 838 O O . ALA A 1 106 ? -14.935 4.299 15.475 1.00 85.75 106 ALA A O 1
ATOM 839 N N . THR A 1 107 ? -13.191 5.473 16.243 1.00 86.50 107 THR A N 1
ATOM 840 C CA . THR A 1 107 ? -12.197 4.428 15.950 1.00 86.50 107 THR A CA 1
ATOM 841 C C . THR A 1 107 ? -11.978 3.443 17.096 1.00 86.50 107 THR A C 1
ATOM 843 O O . THR A 1 107 ? -11.548 2.315 16.830 1.00 86.50 107 THR A O 1
ATOM 846 N N . THR A 1 108 ? -12.316 3.788 18.344 1.00 81.56 108 THR A N 1
ATOM 847 C CA . THR A 1 108 ? -12.216 2.859 19.479 1.00 81.56 108 THR A CA 1
ATOM 848 C C . THR A 1 108 ? -13.230 1.718 19.391 1.00 81.56 108 THR A C 1
ATOM 850 O O . THR A 1 108 ? -14.410 1.916 19.131 1.00 81.56 108 THR A O 1
ATOM 853 N N . ARG A 1 109 ? -12.773 0.488 19.649 1.00 62.53 109 ARG A N 1
ATOM 854 C CA . ARG A 1 109 ? -13.566 -0.749 19.508 1.00 62.53 109 ARG A CA 1
ATOM 855 C C . ARG A 1 109 ? -14.853 -0.761 20.353 1.00 62.53 109 ARG A C 1
ATOM 857 O O . ARG A 1 109 ? -15.841 -1.311 19.897 1.00 62.53 109 ARG A O 1
ATOM 864 N N . ARG A 1 110 ? -14.853 -0.117 21.533 1.00 59.34 110 ARG A N 1
ATOM 865 C CA . ARG A 1 110 ? -16.020 -0.009 22.440 1.00 59.34 110 ARG A CA 1
ATOM 866 C C . ARG A 1 110 ? -17.192 0.794 21.870 1.00 59.34 110 ARG A C 1
ATOM 868 O O . ARG A 1 110 ? -18.296 0.672 22.368 1.00 59.34 110 ARG A O 1
ATOM 875 N N . THR A 1 111 ? -16.957 1.617 20.860 1.00 55.06 111 THR A N 1
ATOM 876 C CA . THR A 1 111 ? -17.931 2.575 20.312 1.00 55.06 111 THR A CA 1
ATOM 877 C C . THR A 1 111 ? -18.271 2.291 18.847 1.00 55.06 111 THR A C 1
ATOM 879 O O . THR A 1 111 ? -19.200 2.893 18.305 1.00 55.06 111 THR A O 1
ATOM 882 N N . ARG A 1 112 ? -17.577 1.334 18.205 1.00 56.50 112 ARG A N 1
ATOM 883 C CA . ARG A 1 112 ? -17.936 0.799 16.882 1.00 56.50 112 ARG A CA 1
ATOM 884 C C . ARG A 1 112 ? -19.274 0.057 17.001 1.00 56.50 112 ARG A C 1
ATOM 886 O O . ARG A 1 112 ? -19.303 -1.064 17.489 1.00 56.50 112 ARG A O 1
ATOM 893 N N . GLY A 1 113 ? -20.366 0.704 16.593 1.00 50.97 113 GLY A N 1
ATOM 894 C CA . GLY A 1 113 ? -21.734 0.162 16.650 1.00 50.97 113 GLY A CA 1
ATOM 895 C C . GLY A 1 113 ? -22.694 0.926 17.569 1.00 50.97 113 GLY A C 1
ATOM 896 O O . GLY A 1 113 ? -23.898 0.809 17.401 1.00 50.97 113 GLY A O 1
ATOM 897 N N . ILE A 1 114 ? -22.187 1.772 18.472 1.00 55.34 114 ILE A N 1
ATOM 898 C CA . ILE A 1 114 ? -23.028 2.574 19.387 1.00 55.34 114 ILE A CA 1
ATOM 899 C C . ILE A 1 114 ? -23.500 3.883 18.721 1.00 55.34 114 ILE A C 1
ATOM 901 O O . ILE A 1 114 ? -24.501 4.469 19.111 1.00 55.34 114 ILE A O 1
ATOM 905 N N . LEU A 1 115 ? -22.800 4.341 17.677 1.00 46.81 115 LEU A N 1
ATOM 906 C CA . LEU A 1 115 ? -23.049 5.622 17.002 1.00 46.81 115 LEU A CA 1
ATOM 907 C C . LEU A 1 115 ? -23.586 5.460 15.568 1.00 46.81 115 LEU A C 1
ATOM 909 O O . LEU A 1 115 ? -23.205 6.220 14.675 1.00 46.81 115 LEU A O 1
ATOM 913 N N . ILE A 1 116 ? -24.475 4.489 15.330 1.00 46.97 116 ILE A N 1
ATOM 914 C CA . ILE A 1 116 ? -25.333 4.482 14.132 1.00 46.97 116 ILE A CA 1
ATOM 915 C C . ILE A 1 116 ? -26.705 5.071 14.515 1.00 46.97 116 ILE A C 1
ATOM 917 O O . ILE A 1 116 ? -27.613 4.317 14.847 1.00 46.97 116 ILE A O 1
ATOM 921 N N . PRO A 1 117 ? -26.904 6.404 14.490 1.00 44.41 117 PRO A N 1
ATOM 922 C CA . PRO A 1 117 ? -28.209 7.000 14.763 1.00 44.41 117 PRO A CA 1
ATOM 923 C C . PRO A 1 117 ? -29.082 7.016 13.496 1.00 44.41 117 PRO A C 1
ATOM 925 O O . PRO A 1 117 ? -29.358 8.086 12.964 1.00 44.41 117 PRO A O 1
ATOM 928 N N . HIS A 1 118 ? -29.479 5.850 12.968 1.00 45.50 118 HIS A N 1
ATOM 929 C CA . HIS A 1 118 ? -30.561 5.798 11.961 1.00 45.50 118 HIS A CA 1
ATOM 930 C C . HIS A 1 118 ? -31.393 4.499 11.930 1.00 45.50 118 HIS A C 1
ATOM 932 O O . HIS A 1 118 ? -32.020 4.213 10.918 1.00 45.50 118 HIS A O 1
ATOM 938 N N . GLN A 1 119 ? -31.453 3.719 13.013 1.00 41.56 119 GLN A N 1
ATOM 939 C CA . GLN A 1 119 ? -32.409 2.598 13.114 1.00 41.56 119 GLN A CA 1
ATOM 940 C C . GLN A 1 119 ? -33.255 2.662 14.389 1.00 41.56 119 GLN A C 1
ATOM 942 O O . GLN A 1 119 ? -33.372 1.692 15.130 1.00 41.56 119 GLN A O 1
ATOM 947 N N . VAL A 1 120 ? -33.842 3.831 14.640 1.00 36.97 120 VAL A N 1
ATOM 948 C CA . VAL A 1 120 ? -35.016 3.961 15.512 1.00 36.97 120 VAL A CA 1
ATOM 949 C C . VAL A 1 120 ? -36.023 4.842 14.781 1.00 36.97 120 VAL A C 1
ATOM 951 O O . VAL A 1 120 ? -36.096 6.034 15.055 1.00 36.97 120 VAL A O 1
ATOM 954 N N . LEU A 1 121 ? -36.686 4.253 13.787 1.00 34.88 121 LEU A N 1
ATOM 955 C CA . LEU A 1 121 ? -38.077 4.464 13.371 1.00 34.88 121 LEU A CA 1
ATOM 956 C C . LEU A 1 121 ? -38.502 3.212 12.597 1.00 34.88 121 LEU A C 1
ATOM 958 O O . LEU A 1 121 ? -37.699 2.770 11.743 1.00 34.88 121 LEU A O 1
#

pLDDT: mean 78.55, std 23.02, range [30.61, 98.38]